Protein AF-A0A6H1Z8Y4-F1 (afdb_monomer_lite)

Secondary structure (DSSP, 8-state):
-----EE-HHHHHHHHHHHHHHS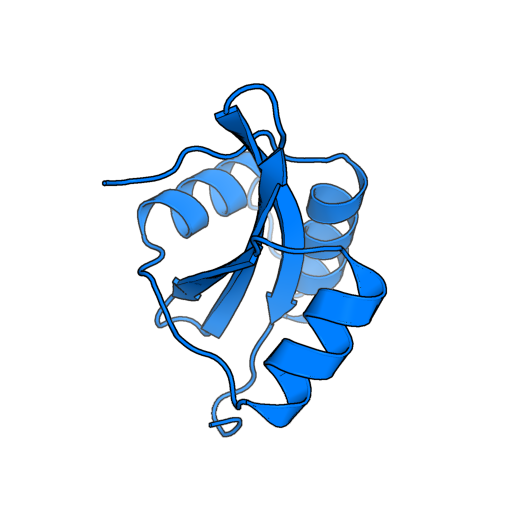TT--S-HHHHHHHHHHH-EEE---HHHHHHHHHHH-S-EEEEE-TTSEEEEEEEPTTS-EEEEEEEE--TT--

pLDDT: mean 85.04, std 10.83, range [42.47, 94.25]

Radius of gyration: 13.18 Å; chains: 1; bounding box: 34×26×37 Å

Structure (mmCIF, N/CA/C/O backbone):
data_AF-A0A6H1Z8Y4-F1
#
_entry.id   AF-A0A6H1Z8Y4-F1
#
loop_
_atom_site.group_PDB
_atom_site.id
_atom_site.type_symbol
_atom_site.label_atom_id
_atom_site.label_alt_id
_atom_site.label_comp_id
_atom_site.label_asym_id
_atom_site.label_entity_id
_atom_site.label_seq_id
_atom_site.pdbx_PDB_ins_code
_atom_site.Cartn_x
_atom_site.Cartn_y
_atom_site.Cartn_z
_atom_site.occupancy
_atom_site.B_iso_or_equiv
_atom_site.auth_seq_id
_atom_site.auth_comp_id
_atom_site.auth_asym_id
_atom_site.auth_atom_id
_atom_site.pdbx_PDB_model_num
ATOM 1 N N . MET A 1 1 ? 0.769 -16.014 -5.716 1.00 49.19 1 MET A N 1
ATOM 2 C CA . MET A 1 1 ? 2.094 -15.584 -5.220 1.00 49.19 1 MET A CA 1
ATOM 3 C C . MET A 1 1 ? 1.877 -14.396 -4.286 1.00 49.19 1 MET A C 1
ATOM 5 O O . MET A 1 1 ? 1.190 -13.467 -4.693 1.00 49.19 1 MET A O 1
ATOM 9 N N . LYS A 1 2 ? 2.326 -14.455 -3.024 1.00 57.22 2 LYS A N 1
ATOM 10 C CA . LYS A 1 2 ? 2.261 -13.295 -2.113 1.00 57.22 2 LYS A CA 1
ATOM 11 C C . LYS A 1 2 ? 3.499 -12.439 -2.370 1.00 57.22 2 LYS A C 1
ATOM 13 O O . LYS A 1 2 ? 4.604 -12.934 -2.177 1.00 57.22 2 LYS A O 1
ATOM 18 N N . LEU A 1 3 ? 3.315 -11.211 -2.849 1.00 64.06 3 LEU A N 1
ATOM 19 C CA . LEU A 1 3 ? 4.417 -10.272 -3.049 1.00 64.06 3 LEU A CA 1
ATOM 20 C C . LEU A 1 3 ? 4.745 -9.595 -1.718 1.00 64.06 3 LEU A C 1
ATOM 22 O O . LEU A 1 3 ? 3.853 -9.075 -1.050 1.00 64.06 3 LEU A O 1
ATOM 26 N N . PHE A 1 4 ? 6.023 -9.604 -1.349 1.00 81.25 4 PHE A N 1
ATOM 27 C CA . PHE A 1 4 ? 6.566 -8.835 -0.232 1.00 81.25 4 PHE A CA 1
ATOM 28 C C . PHE A 1 4 ? 7.369 -7.674 -0.821 1.00 81.25 4 PHE A C 1
ATOM 30 O O . PHE A 1 4 ? 8.564 -7.831 -1.069 1.00 81.25 4 PHE A O 1
ATOM 37 N N . PRO A 1 5 ? 6.717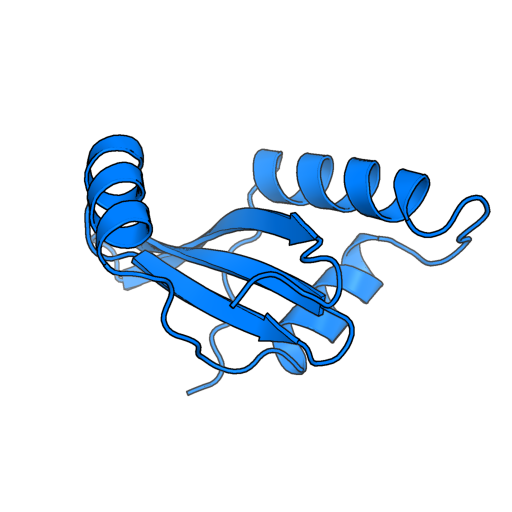 -6.545 -1.151 1.00 88.88 5 PRO A N 1
ATOM 38 C CA . PRO A 1 5 ? 7.408 -5.443 -1.790 1.00 88.88 5 PRO A CA 1
ATOM 39 C C . PRO A 1 5 ? 8.368 -4.758 -0.813 1.00 88.88 5 PRO A C 1
ATOM 41 O O . PRO A 1 5 ? 8.097 -4.651 0.384 1.00 88.88 5 PRO A O 1
ATOM 44 N N . ILE A 1 6 ? 9.451 -4.205 -1.347 1.00 92.19 6 ILE A N 1
ATOM 45 C CA . ILE A 1 6 ? 10.296 -3.241 -0.651 1.00 92.19 6 ILE A CA 1
ATOM 46 C C . ILE A 1 6 ? 9.446 -1.995 -0.389 1.00 92.19 6 ILE A C 1
ATOM 48 O O . ILE A 1 6 ? 8.953 -1.344 -1.316 1.00 92.19 6 ILE A O 1
ATOM 52 N N . ILE A 1 7 ? 9.247 -1.672 0.887 1.00 92.69 7 ILE A N 1
ATOM 53 C CA . ILE A 1 7 ? 8.458 -0.513 1.300 1.00 92.69 7 ILE A CA 1
ATOM 54 C C . ILE A 1 7 ? 9.309 0.739 1.104 1.00 92.69 7 ILE A C 1
ATOM 56 O O . ILE A 1 7 ? 10.316 0.931 1.783 1.00 92.69 7 ILE A O 1
ATOM 60 N N . THR A 1 8 ? 8.910 1.598 0.168 1.00 92.62 8 THR A N 1
ATOM 61 C CA . THR A 1 8 ? 9.585 2.884 -0.029 1.00 92.62 8 THR A CA 1
ATOM 62 C C . THR A 1 8 ? 9.246 3.850 1.107 1.00 92.62 8 THR A C 1
ATOM 64 O O . THR A 1 8 ? 8.144 3.803 1.659 1.00 92.62 8 THR A O 1
ATOM 67 N N . ALA A 1 9 ? 10.165 4.770 1.424 1.00 92.00 9 ALA A N 1
ATOM 68 C CA . ALA A 1 9 ? 9.920 5.823 2.415 1.00 92.00 9 ALA A CA 1
ATOM 69 C C . ALA A 1 9 ? 8.655 6.629 2.074 1.00 92.00 9 ALA A C 1
ATOM 71 O O . ALA A 1 9 ? 7.782 6.807 2.915 1.00 92.00 9 ALA A O 1
ATOM 72 N N . HIS A 1 10 ? 8.485 6.982 0.796 1.00 91.19 10 HIS A N 1
ATOM 73 C CA . HIS A 1 10 ? 7.297 7.685 0.321 1.00 91.19 10 HIS A CA 1
ATOM 74 C C . HIS A 1 10 ? 5.993 6.928 0.619 1.00 91.19 10 HIS A C 1
ATOM 76 O O . HIS A 1 10 ? 5.036 7.515 1.121 1.00 91.19 10 HIS A O 1
ATOM 82 N N . ALA A 1 11 ? 5.940 5.625 0.326 1.00 91.94 11 ALA A N 1
ATOM 83 C CA . ALA A 1 11 ? 4.755 4.813 0.585 1.00 91.94 11 ALA A CA 1
ATOM 84 C C . ALA A 1 11 ? 4.467 4.654 2.085 1.00 91.94 11 ALA A C 1
ATOM 86 O O . ALA A 1 11 ? 3.302 4.663 2.489 1.00 91.94 11 ALA A O 1
ATOM 87 N N . ARG A 1 12 ? 5.515 4.546 2.907 1.00 93.94 12 ARG A N 1
ATOM 88 C CA . ARG A 1 12 ? 5.407 4.513 4.368 1.00 93.94 12 ARG A CA 1
ATOM 89 C C . ARG A 1 12 ? 4.814 5.813 4.911 1.00 93.94 12 ARG A C 1
ATOM 91 O O . ARG A 1 12 ? 3.816 5.758 5.625 1.00 93.94 12 ARG A O 1
ATOM 98 N N . ASP A 1 13 ? 5.355 6.961 4.512 1.00 93.62 13 ASP A N 1
ATOM 99 C CA . ASP A 1 13 ? 4.874 8.278 4.950 1.00 93.62 13 ASP A CA 1
ATOM 100 C C . ASP A 1 13 ? 3.414 8.496 4.533 1.00 93.62 13 ASP A C 1
ATOM 102 O O . ASP A 1 13 ? 2.567 8.939 5.314 1.00 93.62 13 ASP A O 1
ATOM 106 N N . GLN A 1 14 ? 3.088 8.109 3.296 1.00 93.38 14 GLN A N 1
ATOM 107 C CA . GLN A 1 14 ? 1.727 8.126 2.773 1.00 93.38 14 GLN A CA 1
ATOM 108 C C . GLN A 1 14 ? 0.764 7.263 3.588 1.00 93.38 14 GLN A C 1
ATOM 110 O O . GLN A 1 14 ? -0.384 7.676 3.799 1.00 93.38 14 GLN A O 1
ATOM 115 N N . PHE A 1 15 ? 1.197 6.067 3.984 1.00 94.25 15 PHE A N 1
ATOM 116 C CA . PHE A 1 15 ? 0.402 5.163 4.801 1.00 94.25 15 PHE A CA 1
ATOM 117 C C . PHE A 1 15 ? 0.189 5.738 6.196 1.00 94.25 15 PHE A C 1
ATOM 119 O O . PHE A 1 15 ? -0.950 5.805 6.643 1.00 94.25 15 PHE A O 1
ATOM 126 N N . GLU A 1 16 ? 1.245 6.209 6.858 1.00 93.25 16 GLU A N 1
ATOM 127 C CA . GLU A 1 16 ? 1.154 6.758 8.209 1.00 93.25 16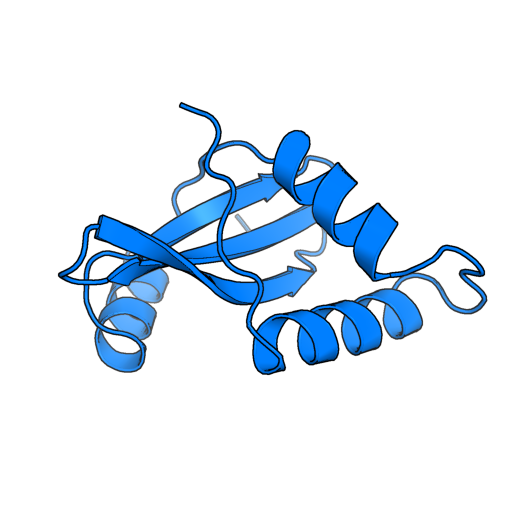 GLU A CA 1
ATOM 128 C C . GLU A 1 16 ? 0.230 7.982 8.262 1.00 93.25 16 GLU A C 1
ATOM 130 O O . GLU A 1 16 ? -0.650 8.058 9.124 1.00 93.25 16 GLU A O 1
ATOM 135 N N . ALA A 1 17 ? 0.359 8.903 7.302 1.00 92.00 17 ALA A N 1
ATOM 136 C CA . ALA A 1 17 ? -0.524 10.061 7.192 1.00 92.00 17 ALA A CA 1
ATOM 137 C C . ALA A 1 17 ? -1.994 9.640 7.015 1.00 92.00 17 ALA A C 1
ATOM 139 O O . ALA A 1 17 ? -2.885 10.132 7.711 1.00 92.00 17 ALA A O 1
ATOM 140 N N . ARG A 1 18 ? -2.263 8.676 6.124 1.00 93.12 18 ARG A N 1
ATOM 141 C CA . ARG A 1 18 ? -3.623 8.162 5.889 1.00 93.12 18 ARG A CA 1
ATOM 142 C C . ARG A 1 18 ? -4.164 7.375 7.077 1.00 93.12 18 ARG A C 1
ATOM 144 O O . ARG A 1 18 ? -5.354 7.467 7.360 1.00 93.12 18 ARG A O 1
ATOM 151 N N . LEU A 1 19 ? -3.316 6.631 7.781 1.00 92.19 19 LEU A N 1
ATOM 152 C CA . LEU A 1 19 ? -3.681 5.866 8.968 1.00 92.19 19 LEU A CA 1
ATOM 153 C C . LEU A 1 19 ? -4.117 6.800 10.096 1.00 92.19 19 LEU A C 1
ATOM 155 O O . LEU A 1 19 ? -5.167 6.568 10.691 1.00 92.19 19 LEU A O 1
ATOM 159 N N . LYS A 1 20 ? -3.353 7.872 10.345 1.00 90.88 20 LYS A N 1
ATOM 160 C CA . LYS A 1 20 ? -3.695 8.905 11.336 1.00 90.88 20 LYS A CA 1
ATOM 161 C C . LYS A 1 20 ? -5.021 9.588 11.007 1.00 90.88 20 LYS A C 1
ATOM 163 O O . LYS A 1 20 ? -5.832 9.784 11.906 1.00 90.88 20 LYS A O 1
ATOM 168 N N . ASN A 1 21 ? -5.261 9.884 9.729 1.00 89.81 21 ASN A N 1
ATOM 169 C CA . ASN A 1 21 ? -6.507 10.510 9.284 1.00 89.81 21 ASN A CA 1
ATOM 170 C C . ASN A 1 21 ? -7.715 9.566 9.389 1.00 89.81 21 ASN A C 1
ATOM 172 O O . ASN A 1 21 ? -8.788 9.989 9.806 1.00 89.81 21 ASN A O 1
ATOM 176 N N . ALA A 1 22 ? -7.558 8.293 9.015 1.00 87.38 22 ALA A N 1
ATOM 177 C CA . ALA A 1 22 ? -8.648 7.318 9.038 1.00 87.38 22 ALA A CA 1
ATOM 178 C C . ALA A 1 22 ? -8.967 6.804 10.453 1.00 87.38 22 ALA A C 1
ATOM 180 O O . ALA A 1 22 ? -10.110 6.455 10.739 1.00 87.38 22 ALA A O 1
ATOM 181 N N . TYR A 1 23 ? -7.962 6.739 11.329 1.00 87.88 23 TYR A N 1
ATOM 182 C CA . TYR A 1 23 ? -8.072 6.209 12.687 1.00 87.88 23 TYR A CA 1
ATOM 183 C C . TYR A 1 23 ? -7.346 7.135 13.677 1.00 87.88 23 TYR A C 1
ATOM 185 O O . TYR A 1 23 ? -6.252 6.800 14.155 1.00 87.88 23 TYR A O 1
ATOM 193 N N . PRO A 1 24 ? -7.932 8.301 14.003 1.00 84.75 24 PRO A N 1
ATOM 194 C CA . PRO A 1 24 ? -7.345 9.218 14.971 1.00 84.75 24 PRO A CA 1
ATOM 195 C C . PRO A 1 24 ? -7.186 8.513 16.325 1.00 84.75 24 PRO A C 1
ATOM 197 O O . PRO A 1 24 ? -8.125 7.923 16.854 1.00 84.75 24 PRO A O 1
ATOM 200 N N . GLY A 1 25 ? -5.967 8.523 16.871 1.00 83.44 25 GLY A N 1
ATOM 201 C CA . GLY A 1 25 ? -5.636 7.833 18.125 1.00 83.44 25 GLY A CA 1
ATOM 202 C C . GLY A 1 25 ? -5.189 6.373 17.977 1.00 83.44 25 GLY A C 1
ATOM 203 O O . GLY A 1 25 ? -4.999 5.692 18.988 1.00 83.44 25 GLY A O 1
ATOM 204 N N . CYS A 1 26 ? -4.981 5.874 16.753 1.00 82.31 26 CYS A N 1
ATOM 205 C CA . CYS A 1 26 ? -4.356 4.570 16.537 1.00 82.31 26 CYS A CA 1
ATOM 206 C C . CYS A 1 26 ? -2.957 4.526 17.181 1.00 82.31 26 CYS A C 1
ATOM 208 O O . CYS A 1 26 ? -2.036 5.200 16.730 1.00 82.31 26 CYS A O 1
ATOM 210 N N . LYS A 1 27 ? -2.792 3.707 18.229 1.00 83.62 27 LYS A N 1
ATOM 211 C CA . LYS A 1 27 ? -1.501 3.471 18.911 1.00 83.62 27 LYS A CA 1
ATOM 212 C C . LYS A 1 27 ? -0.699 2.311 18.310 1.00 83.62 27 LYS A C 1
ATOM 214 O O . LYS A 1 27 ? 0.283 1.872 18.901 1.00 83.62 27 LYS A O 1
ATOM 219 N N . LYS A 1 28 ? -1.162 1.738 17.195 1.00 84.38 28 LYS A N 1
ATOM 220 C CA . LYS A 1 28 ? -0.474 0.612 16.556 1.00 84.38 28 LYS A CA 1
ATOM 221 C C . LYS A 1 28 ? 0.757 1.121 15.824 1.00 84.38 28 LYS A C 1
ATOM 223 O O . LYS A 1 28 ? 0.704 2.164 15.184 1.00 84.38 28 LYS A O 1
ATOM 228 N N . ASP A 1 29 ? 1.817 0.328 15.886 1.00 90.12 29 ASP A N 1
ATOM 229 C CA . ASP A 1 29 ? 3.013 0.530 15.080 1.00 90.12 29 ASP A CA 1
ATOM 230 C C . ASP A 1 29 ? 2.646 0.503 13.577 1.00 90.12 29 ASP A C 1
ATOM 232 O O . ASP A 1 29 ? 2.086 -0.504 13.113 1.00 90.12 29 ASP A O 1
ATOM 236 N N . PRO A 1 30 ? 2.888 1.598 12.826 1.00 88.31 30 PRO A N 1
ATOM 237 C CA . PRO A 1 30 ? 2.504 1.688 11.421 1.00 88.31 30 PRO A CA 1
ATOM 238 C C . PRO A 1 30 ? 3.177 0.628 10.547 1.00 88.31 30 PRO A C 1
ATOM 240 O O . PRO A 1 30 ? 2.515 0.063 9.681 1.00 88.31 30 PRO A O 1
ATOM 243 N N . ASP A 1 31 ? 4.444 0.293 10.799 1.00 90.00 31 ASP A N 1
ATOM 244 C CA . ASP A 1 31 ? 5.179 -0.681 9.984 1.00 90.00 31 ASP A CA 1
ATOM 245 C C . ASP A 1 31 ? 4.597 -2.085 10.138 1.00 90.00 31 ASP A C 1
ATOM 247 O O . ASP A 1 31 ? 4.314 -2.768 9.151 1.00 90.00 31 ASP A O 1
ATOM 251 N N . ARG A 1 32 ? 4.335 -2.504 11.382 1.00 90.31 32 ARG A N 1
ATOM 252 C CA . ARG A 1 32 ? 3.698 -3.795 11.671 1.00 90.31 32 ARG A CA 1
ATOM 253 C C . ARG A 1 32 ? 2.300 -3.883 11.077 1.00 90.31 32 ARG A C 1
ATOM 255 O O . ARG A 1 32 ? 1.890 -4.953 10.626 1.00 90.31 32 ARG A O 1
ATOM 262 N N . LEU A 1 33 ? 1.543 -2.786 11.103 1.00 91.88 33 LEU A N 1
ATOM 263 C CA . LEU A 1 33 ? 0.211 -2.765 10.511 1.00 91.88 33 LEU A CA 1
ATOM 264 C C . LEU A 1 33 ? 0.279 -2.827 8.983 1.00 91.88 33 LEU A C 1
ATOM 266 O O . LEU A 1 33 ? -0.492 -3.576 8.386 1.00 91.88 33 LEU A O 1
ATOM 270 N N . LEU A 1 34 ? 1.204 -2.095 8.365 1.00 91.94 34 LEU A N 1
ATOM 271 C CA . LEU A 1 34 ? 1.415 -2.108 6.921 1.00 91.94 34 LEU A CA 1
ATOM 272 C C . LEU A 1 34 ? 1.825 -3.503 6.428 1.00 91.94 34 LEU A C 1
ATOM 274 O O . LEU A 1 34 ? 1.202 -4.014 5.499 1.00 91.94 34 LEU A O 1
ATOM 278 N N . ASP A 1 35 ? 2.787 -4.159 7.087 1.00 91.12 35 ASP A N 1
ATOM 279 C CA . ASP A 1 35 ? 3.179 -5.543 6.769 1.00 91.12 35 ASP A CA 1
ATOM 280 C C . ASP A 1 35 ? 1.991 -6.510 6.906 1.00 91.12 35 ASP A C 1
ATOM 282 O O . ASP A 1 35 ? 1.725 -7.316 6.010 1.00 91.12 35 ASP A O 1
ATOM 286 N N . LYS A 1 36 ? 1.205 -6.383 7.984 1.00 91.31 36 LYS A N 1
ATOM 287 C CA . LYS A 1 36 ? -0.005 -7.193 8.173 1.00 91.31 36 LYS A CA 1
ATOM 288 C C . LYS A 1 36 ? -1.006 -6.999 7.032 1.00 91.31 36 LYS A C 1
ATOM 290 O O . LYS A 1 36 ? -1.535 -7.991 6.530 1.00 91.31 36 LYS A O 1
ATOM 295 N N . LEU A 1 37 ? -1.276 -5.756 6.636 1.00 92.50 37 LEU A N 1
ATOM 296 C CA . LEU A 1 37 ? -2.225 -5.452 5.565 1.00 92.50 37 LEU A CA 1
ATOM 297 C C . LEU A 1 37 ? -1.728 -5.973 4.215 1.00 92.50 37 LEU A C 1
ATOM 299 O O . LEU A 1 37 ? -2.497 -6.608 3.501 1.00 92.50 37 LEU A O 1
ATOM 303 N N . LEU A 1 38 ? -0.442 -5.802 3.895 1.00 91.88 38 LEU A N 1
ATOM 304 C CA . LEU A 1 38 ? 0.159 -6.348 2.673 1.00 91.88 38 LEU A CA 1
ATOM 305 C C . LEU A 1 38 ? 0.028 -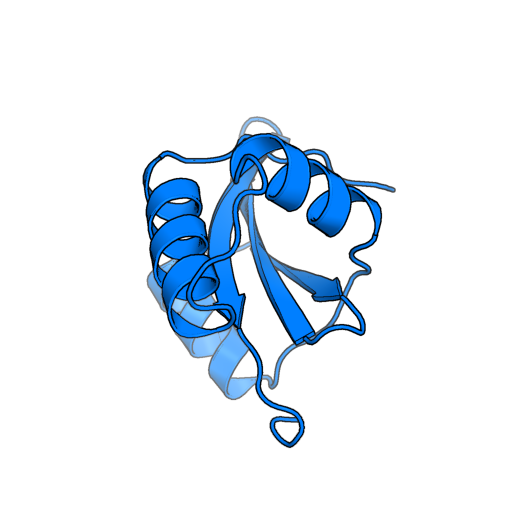7.878 2.601 1.00 91.88 38 LEU A C 1
ATOM 307 O O . LEU A 1 38 ? -0.286 -8.419 1.544 1.00 91.88 38 LEU A O 1
ATOM 311 N N . ARG A 1 39 ? 0.175 -8.591 3.727 1.00 91.00 39 ARG A N 1
ATOM 312 C CA . ARG A 1 39 ? -0.014 -10.058 3.796 1.00 91.00 39 ARG A CA 1
ATOM 313 C C . ARG A 1 39 ? -1.457 -10.521 3.590 1.00 91.00 39 ARG A C 1
ATOM 315 O O . ARG A 1 39 ? -1.663 -11.698 3.259 1.00 91.00 39 ARG A O 1
ATOM 322 N N . GLN A 1 40 ? -2.416 -9.643 3.877 1.00 91.56 40 GLN A N 1
ATOM 323 C CA . GLN A 1 40 ? -3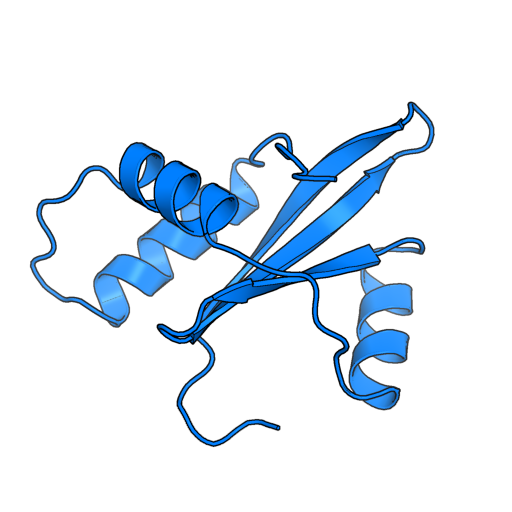.856 -9.864 3.728 1.00 91.56 40 GLN A CA 1
ATOM 324 C C . GLN A 1 40 ? -4.383 -9.366 2.380 1.00 91.56 40 GLN A C 1
ATOM 326 O O . GLN A 1 40 ? -5.475 -9.757 1.976 1.00 91.56 40 GLN A O 1
ATOM 331 N N . ALA A 1 41 ? -3.622 -8.513 1.696 1.00 92.00 41 ALA A N 1
ATOM 332 C CA . ALA A 1 41 ? -4.035 -7.926 0.444 1.00 92.00 41 ALA A CA 1
ATOM 333 C C . ALA A 1 41 ? -4.092 -8.977 -0.672 1.00 92.00 41 ALA A C 1
ATOM 335 O O . ALA A 1 41 ? -3.261 -9.886 -0.755 1.00 92.00 41 ALA A O 1
ATOM 336 N N . TYR A 1 42 ? -5.065 -8.821 -1.559 1.00 90.81 42 TYR A N 1
ATOM 337 C CA . TYR A 1 42 ? -5.252 -9.653 -2.739 1.00 90.81 42 TYR A CA 1
ATOM 338 C C . TYR A 1 42 ? -5.168 -8.806 -4.014 1.00 90.81 42 TYR A C 1
ATOM 340 O O . TYR A 1 42 ? -5.466 -7.606 -3.966 1.00 90.81 42 TYR A O 1
ATOM 348 N N . PRO A 1 43 ? -4.743 -9.395 -5.150 1.00 91.00 43 PRO A N 1
ATOM 349 C CA . PRO A 1 43 ? -4.688 -8.686 -6.422 1.00 91.00 43 PRO A CA 1
ATOM 350 C C . PRO A 1 43 ? -6.055 -8.112 -6.800 1.00 91.00 43 PRO A C 1
ATOM 352 O O . PRO A 1 43 ? -7.085 -8.759 -6.619 1.00 91.00 43 PRO A O 1
ATOM 355 N N . THR A 1 44 ? -6.061 -6.913 -7.363 1.00 88.81 44 THR A N 1
ATOM 356 C CA . THR A 1 44 ? -7.254 -6.269 -7.916 1.00 88.81 44 THR A CA 1
ATOM 357 C C . THR A 1 44 ? -6.906 -5.613 -9.240 1.00 88.81 44 THR A C 1
ATOM 359 O O . THR A 1 44 ? -5.760 -5.241 -9.479 1.00 88.81 44 THR A O 1
ATOM 362 N N . SER A 1 45 ? -7.898 -5.423 -10.100 1.00 82.62 45 SER A N 1
ATOM 363 C CA . SER A 1 45 ? -7.803 -4.450 -11.183 1.00 82.62 45 SER A CA 1
ATOM 364 C C . SER A 1 45 ? -8.269 -3.078 -10.692 1.00 82.62 45 SER A C 1
ATOM 366 O O . SER A 1 45 ? -8.950 -2.956 -9.668 1.00 82.62 45 SER A O 1
ATOM 368 N N . ILE A 1 46 ? -7.879 -2.038 -11.422 1.00 81.12 46 ILE A N 1
ATOM 369 C CA . ILE A 1 46 ? -8.491 -0.709 -11.353 1.00 81.12 46 ILE A CA 1
ATOM 370 C C . ILE A 1 46 ? -9.121 -0.394 -12.710 1.00 81.12 46 ILE A C 1
ATOM 372 O O . ILE A 1 46 ? -8.814 -1.062 -13.700 1.00 81.12 46 ILE A O 1
ATOM 376 N N . ASN A 1 47 ? -9.994 0.616 -12.770 1.00 81.75 47 ASN A N 1
ATOM 377 C CA . ASN A 1 47 ? -10.619 0.992 -14.035 1.00 81.75 47 ASN A CA 1
ATOM 378 C C . ASN A 1 47 ? -9.557 1.339 -15.113 1.00 81.75 47 ASN A C 1
ATOM 380 O O . ASN A 1 47 ? -8.498 1.886 -14.778 1.00 81.75 47 ASN A O 1
ATOM 384 N N . PRO A 1 48 ? -9.812 1.031 -16.402 1.00 77.81 48 PRO A N 1
ATOM 385 C CA . PRO A 1 48 ? -8.818 1.188 -17.468 1.00 77.81 48 PRO A CA 1
ATOM 386 C C . PRO A 1 48 ? -8.271 2.613 -17.609 1.00 77.81 48 PRO A C 1
ATOM 388 O O . PRO A 1 48 ? -7.078 2.798 -17.825 1.00 77.81 48 PRO A O 1
ATOM 391 N N . THR A 1 49 ? -9.110 3.632 -17.416 1.00 83.19 49 THR A N 1
ATOM 392 C CA . THR A 1 49 ? -8.693 5.042 -17.481 1.00 83.19 49 THR A CA 1
ATOM 393 C C . THR A 1 49 ? -7.668 5.382 -16.397 1.00 83.19 49 THR A C 1
ATOM 395 O O . THR A 1 49 ? -6.648 6.016 -16.665 1.00 83.19 49 THR A O 1
ATOM 398 N N . SER A 1 50 ? -7.901 4.924 -15.166 1.00 78.94 50 SER A N 1
ATOM 399 C CA . SER A 1 50 ? -6.971 5.110 -14.048 1.00 78.94 50 SER A CA 1
ATOM 400 C C . SER A 1 50 ? -5.698 4.298 -14.242 1.00 78.94 50 SER A C 1
ATOM 402 O O . SER A 1 50 ? -4.626 4.769 -13.864 1.00 78.94 50 SER A O 1
ATOM 404 N N . LEU A 1 51 ? -5.802 3.110 -14.846 1.00 79.38 51 LEU A N 1
ATOM 405 C CA . LEU A 1 51 ? -4.645 2.303 -15.218 1.00 79.38 51 LEU A CA 1
ATOM 406 C C . LEU A 1 51 ? -3.744 3.068 -16.187 1.00 79.38 51 LEU A C 1
ATOM 408 O O . LEU A 1 51 ? -2.573 3.252 -15.878 1.00 79.38 51 LEU A O 1
ATOM 412 N N . VAL A 1 52 ? -4.296 3.597 -17.284 1.00 80.50 52 VAL A N 1
ATOM 413 C CA . VAL A 1 52 ? -3.541 4.384 -18.274 1.00 80.50 52 VAL A CA 1
ATOM 414 C C . VAL A 1 52 ? -2.864 5.592 -17.624 1.00 80.50 52 VAL A C 1
ATOM 416 O O . VAL A 1 52 ? -1.651 5.754 -17.748 1.00 80.50 52 VAL A O 1
ATOM 419 N N . ASN A 1 53 ? -3.609 6.401 -16.862 1.00 81.44 53 ASN A N 1
ATOM 420 C CA . ASN A 1 53 ? -3.054 7.581 -16.189 1.00 81.44 53 ASN A CA 1
ATOM 421 C C . ASN A 1 53 ? -1.901 7.226 -15.238 1.00 81.44 53 ASN A C 1
ATOM 423 O O . ASN A 1 53 ? -0.908 7.951 -15.151 1.00 81.44 53 ASN A O 1
ATOM 427 N N . ARG A 1 54 ? -2.006 6.102 -14.520 1.00 76.00 54 ARG A N 1
ATOM 428 C CA . ARG A 1 54 ? -0.953 5.655 -13.600 1.00 76.00 54 ARG A CA 1
ATOM 429 C C . ARG A 1 54 ? 0.231 5.033 -14.311 1.00 76.00 54 ARG A C 1
ATOM 431 O O . ARG A 1 54 ? 1.354 5.283 -13.887 1.00 76.00 54 ARG A O 1
ATOM 438 N N . THR A 1 55 ? 0.006 4.288 -15.386 1.00 78.50 55 THR A N 1
ATOM 439 C CA . THR A 1 55 ? 1.076 3.772 -16.239 1.00 78.50 55 THR A CA 1
ATOM 440 C C . THR A 1 55 ? 1.896 4.914 -16.829 1.00 78.50 55 THR A C 1
ATOM 442 O O . THR A 1 55 ? 3.120 4.860 -16.780 1.00 78.50 55 THR A O 1
ATOM 445 N N . LEU A 1 56 ? 1.251 5.992 -17.285 1.00 80.69 56 LEU A N 1
ATOM 446 C CA . LEU A 1 56 ? 1.953 7.190 -17.755 1.00 80.69 56 LEU A CA 1
ATOM 447 C C . LEU A 1 56 ? 2.778 7.860 -16.646 1.00 80.69 56 LEU A C 1
ATOM 449 O O . LEU A 1 56 ? 3.866 8.362 -16.906 1.00 80.69 56 LEU A O 1
ATOM 453 N N . LYS A 1 57 ? 2.281 7.856 -15.404 1.00 79.38 57 LYS A N 1
ATOM 454 C CA . LYS A 1 57 ? 2.945 8.511 -14.267 1.00 79.38 57 LYS A CA 1
ATOM 455 C C . LYS A 1 57 ? 4.088 7.694 -13.653 1.00 79.38 57 LYS A C 1
ATOM 457 O O . LYS A 1 57 ? 5.060 8.276 -13.182 1.00 79.38 57 LYS A O 1
ATOM 462 N N . HIS A 1 58 ? 3.952 6.371 -13.592 1.00 73.62 58 HIS A N 1
ATOM 463 C CA . HIS A 1 58 ? 4.851 5.492 -12.830 1.00 73.62 58 HIS A CA 1
ATOM 464 C C . HIS A 1 58 ? 5.631 4.488 -13.699 1.00 73.62 58 HIS A C 1
ATOM 466 O O . HIS A 1 58 ? 6.557 3.840 -13.197 1.00 73.62 58 HIS A O 1
ATOM 472 N N . GLY A 1 59 ? 5.312 4.398 -14.992 1.00 74.44 59 GLY A N 1
ATOM 473 C CA . GLY A 1 59 ? 5.808 3.365 -15.902 1.00 74.44 59 GLY A CA 1
ATOM 474 C C . GLY A 1 59 ? 5.019 2.059 -15.775 1.00 74.44 59 GLY A C 1
ATOM 475 O O . GLY A 1 59 ? 4.261 1.876 -14.827 1.00 74.44 59 GLY A O 1
ATOM 476 N N . TYR A 1 60 ? 5.176 1.160 -16.744 1.00 72.56 60 TYR A N 1
ATOM 477 C CA . TYR A 1 60 ? 4.657 -0.214 -16.713 1.00 72.56 60 TYR A CA 1
ATOM 478 C C . TYR A 1 60 ? 5.814 -1.183 -16.408 1.00 72.56 60 TYR A C 1
ATOM 480 O O . TYR A 1 60 ? 6.915 -0.899 -16.880 1.00 72.56 60 TYR A O 1
ATOM 488 N N . PRO A 1 61 ? 5.599 -2.314 -15.704 1.00 76.56 61 PRO A N 1
ATOM 489 C CA . PRO A 1 61 ? 4.346 -2.817 -15.124 1.00 76.56 61 PRO A CA 1
ATOM 490 C C . PRO A 1 61 ? 4.034 -2.300 -13.707 1.00 76.56 61 PRO A C 1
ATOM 492 O O . PRO A 1 61 ? 4.915 -2.071 -12.881 1.00 76.56 61 PRO A O 1
ATOM 495 N N . VAL A 1 62 ? 2.735 -2.151 -13.413 1.00 85.50 62 VAL A N 1
ATOM 496 C CA . VAL A 1 62 ? 2.221 -1.796 -12.078 1.00 85.50 62 VAL A CA 1
ATOM 497 C C . VAL A 1 62 ? 1.137 -2.781 -11.667 1.00 85.50 62 VAL A C 1
ATOM 499 O O . VAL A 1 62 ? 0.193 -3.031 -12.416 1.00 85.50 62 VAL A O 1
ATOM 502 N N . MET A 1 63 ? 1.253 -3.299 -10.451 1.00 89.25 63 MET A N 1
ATOM 503 C CA . MET A 1 63 ? 0.312 -4.225 -9.840 1.00 89.25 63 MET A CA 1
ATOM 504 C C . MET A 1 63 ? -0.484 -3.537 -8.738 1.00 89.25 63 MET A C 1
ATOM 506 O O . MET A 1 63 ? 0.036 -2.709 -7.985 1.00 89.25 63 MET A O 1
ATOM 510 N N . TYR A 1 64 ? -1.751 -3.920 -8.617 1.00 89.88 64 TYR A N 1
ATOM 511 C CA . TYR A 1 64 ? -2.664 -3.358 -7.634 1.00 89.88 64 TYR A CA 1
ATOM 512 C C . TYR A 1 64 ? -3.130 -4.451 -6.694 1.00 89.88 64 TYR A C 1
ATOM 514 O O . TYR A 1 64 ? -3.590 -5.510 -7.117 1.00 89.88 64 TYR A O 1
ATOM 522 N N . TYR A 1 65 ? -3.033 -4.162 -5.406 1.00 91.44 65 TYR A N 1
ATOM 523 C CA . TYR A 1 65 ? -3.510 -5.027 -4.345 1.00 91.44 65 TYR A CA 1
ATOM 524 C C . TYR A 1 65 ? -4.476 -4.248 -3.474 1.00 91.44 65 TYR A C 1
ATOM 526 O O . TYR A 1 65 ? -4.327 -3.038 -3.297 1.00 91.44 65 TYR A O 1
ATOM 534 N N . ARG A 1 66 ? -5.473 -4.928 -2.923 1.00 92.00 66 ARG A N 1
ATOM 535 C CA . ARG A 1 66 ? -6.411 -4.323 -1.983 1.00 92.00 66 ARG A CA 1
ATOM 536 C C . ARG A 1 66 ? -6.714 -5.244 -0.822 1.00 92.00 66 ARG A C 1
ATOM 538 O O . ARG A 1 66 ? -6.522 -6.451 -0.913 1.00 92.00 66 ARG A O 1
ATOM 545 N N . THR A 1 67 ? -7.230 -4.664 0.243 1.00 91.81 67 THR A N 1
ATOM 546 C CA . THR A 1 67 ? -7.784 -5.378 1.392 1.00 91.81 67 THR A CA 1
ATOM 547 C C . THR A 1 67 ? -9.277 -5.085 1.524 1.00 91.81 67 THR A C 1
ATOM 549 O O . THR A 1 67 ? -9.782 -4.082 1.006 1.00 91.81 67 THR A O 1
ATOM 552 N N . ASP A 1 68 ? -9.999 -5.944 2.243 1.00 88.62 68 ASP A N 1
ATOM 553 C CA . ASP A 1 68 ? -11.444 -5.774 2.469 1.00 88.62 68 ASP A CA 1
ATOM 554 C C . ASP A 1 68 ? -11.772 -4.575 3.360 1.00 88.62 68 ASP A C 1
ATOM 556 O O . ASP A 1 68 ? -12.835 -3.964 3.236 1.00 88.62 68 ASP A O 1
ATOM 560 N N . ASP A 1 69 ? -10.839 -4.188 4.230 1.00 85.06 69 ASP A N 1
ATOM 561 C CA . ASP A 1 69 ? -10.951 -2.978 5.038 1.00 85.06 69 ASP A CA 1
ATOM 562 C C . ASP A 1 69 ? -10.680 -1.699 4.228 1.00 85.06 69 ASP A C 1
ATOM 564 O O . ASP A 1 69 ? -10.851 -0.607 4.763 1.00 85.06 69 ASP A O 1
ATOM 568 N N . GLY A 1 70 ? -10.380 -1.813 2.928 1.00 89.19 70 GLY A N 1
ATOM 569 C CA . GLY A 1 70 ? -10.357 -0.713 1.965 1.00 89.19 70 GLY A CA 1
ATOM 570 C C . GLY A 1 70 ? -9.018 0.016 1.873 1.00 89.19 70 GLY A C 1
ATOM 571 O O . GLY A 1 70 ? -8.990 1.229 1.652 1.00 89.19 70 GLY A O 1
ATOM 572 N N . TRP A 1 71 ? -7.907 -0.700 2.028 1.00 92.75 71 TRP A N 1
ATOM 573 C CA . TRP A 1 71 ? -6.597 -0.206 1.611 1.00 92.75 71 TRP A CA 1
ATOM 574 C C . TRP A 1 71 ? -6.295 -0.653 0.188 1.00 92.75 71 TRP A C 1
ATOM 576 O O . TRP A 1 71 ? -6.647 -1.765 -0.202 1.00 92.75 71 TRP A O 1
ATOM 586 N N . ARG A 1 72 ? -5.636 0.216 -0.583 1.00 92.44 72 ARG A N 1
ATOM 587 C CA . ARG A 1 72 ? -5.045 -0.112 -1.882 1.00 92.44 72 ARG A CA 1
ATOM 588 C C . ARG A 1 72 ? -3.540 0.063 -1.815 1.00 92.44 72 ARG A C 1
ATOM 590 O O . ARG A 1 72 ? -3.051 1.070 -1.307 1.00 92.44 72 ARG A O 1
ATOM 597 N N . PHE A 1 73 ? -2.828 -0.879 -2.404 1.00 92.56 73 PHE A N 1
ATOM 598 C CA . PHE A 1 73 ? -1.385 -0.871 -2.545 1.00 92.56 73 PHE A CA 1
ATOM 599 C C . PHE A 1 73 ? -1.041 -0.911 -4.024 1.00 92.56 73 PHE A C 1
ATOM 601 O O . PHE A 1 73 ? -1.575 -1.730 -4.775 1.00 92.56 73 PHE A O 1
ATOM 608 N N . VAL A 1 74 ? -0.152 -0.014 -4.428 1.00 91.44 74 VAL A N 1
ATOM 609 C CA . VAL A 1 74 ? 0.362 0.061 -5.791 1.00 91.44 74 VAL A CA 1
ATOM 610 C C . VAL A 1 74 ? 1.816 -0.366 -5.749 1.00 91.44 74 VAL A C 1
ATOM 612 O O . VAL A 1 74 ? 2.641 0.277 -5.092 1.00 91.44 74 VAL A O 1
ATOM 615 N N . ILE A 1 75 ? 2.109 -1.470 -6.422 1.00 91.94 75 ILE A N 1
ATOM 616 C CA . ILE A 1 75 ? 3.426 -2.093 -6.436 1.00 91.94 75 ILE A CA 1
ATOM 617 C C . ILE A 1 75 ? 3.974 -1.994 -7.851 1.00 91.94 75 ILE A C 1
ATOM 619 O O . ILE A 1 75 ? 3.309 -2.391 -8.804 1.00 91.94 75 ILE A O 1
ATOM 623 N N . LYS A 1 76 ? 5.183 -1.462 -7.981 1.00 90.12 76 LYS A N 1
ATOM 624 C CA . LYS A 1 76 ? 5.926 -1.449 -9.236 1.00 90.12 76 LYS A CA 1
ATOM 625 C C . LYS A 1 76 ? 6.948 -2.577 -9.216 1.00 90.12 76 LYS A C 1
ATOM 627 O O . LYS A 1 76 ? 7.640 -2.737 -8.213 1.00 90.12 76 LYS A O 1
ATOM 632 N N . GLU A 1 77 ? 7.021 -3.336 -10.297 1.00 89.25 77 GLU A N 1
ATOM 633 C CA . GLU A 1 77 ? 8.135 -4.250 -10.539 1.00 89.25 77 GLU A CA 1
ATOM 634 C C . GLU A 1 77 ? 9.220 -3.487 -11.299 1.00 89.25 77 GLU A C 1
ATOM 636 O O . GLU A 1 77 ? 8.926 -2.742 -12.236 1.00 89.25 77 GLU A O 1
ATOM 641 N N . GLU A 1 78 ? 10.448 -3.599 -10.821 1.00 87.56 78 GLU A N 1
ATOM 642 C CA . GLU A 1 78 ? 11.629 -2.996 -11.426 1.00 87.56 78 GLU A CA 1
ATOM 643 C C . GLU A 1 78 ? 12.319 -4.014 -12.343 1.00 87.56 78 GLU A C 1
ATOM 645 O O . GLU A 1 78 ? 12.090 -5.219 -12.234 1.00 87.56 78 GLU A O 1
ATOM 650 N N . ASP A 1 79 ? 13.205 -3.540 -13.220 1.00 85.88 79 ASP A N 1
ATOM 651 C CA . ASP A 1 79 ? 13.884 -4.382 -14.219 1.00 85.88 79 ASP A CA 1
ATOM 652 C C . ASP A 1 79 ? 14.751 -5.497 -13.600 1.00 85.88 79 ASP A C 1
ATOM 654 O O . ASP A 1 79 ? 15.041 -6.501 -14.247 1.00 85.88 79 ASP A O 1
ATOM 658 N N . ASP A 1 80 ? 15.156 -5.338 -12.336 1.00 86.88 80 ASP A N 1
ATOM 659 C CA . ASP A 1 80 ? 15.901 -6.337 -11.560 1.00 86.88 80 ASP A CA 1
ATOM 660 C C . ASP A 1 80 ? 15.004 -7.424 -10.930 1.00 86.88 80 ASP A C 1
ATOM 662 O O . ASP A 1 80 ? 15.491 -8.283 -10.191 1.00 86.88 80 ASP A O 1
ATOM 666 N N . GLY A 1 81 ? 13.694 -7.391 -11.201 1.00 84.31 81 GLY A N 1
ATOM 667 C CA . GLY A 1 81 ? 12.689 -8.290 -10.630 1.00 84.31 81 GLY A CA 1
ATOM 668 C C . GLY A 1 81 ? 12.281 -7.934 -9.198 1.00 84.31 81 GLY A C 1
ATOM 669 O O . GLY A 1 81 ? 11.477 -8.645 -8.583 1.00 84.31 81 GLY A O 1
ATOM 670 N N . SER A 1 82 ? 12.809 -6.846 -8.626 1.00 88.12 82 SER A N 1
ATOM 671 C CA . SER A 1 82 ? 12.377 -6.370 -7.316 1.00 88.12 82 SER A CA 1
ATOM 672 C C . SER A 1 82 ? 11.012 -5.688 -7.405 1.00 88.12 82 SER A C 1
ATOM 674 O O . SER A 1 82 ? 10.683 -4.984 -8.355 1.00 88.12 82 SER A O 1
ATOM 676 N N . CYS A 1 83 ? 10.187 -5.889 -6.381 1.00 90.38 83 CYS A N 1
ATOM 677 C CA . CYS A 1 83 ? 8.889 -5.234 -6.265 1.00 90.38 83 CYS A CA 1
ATOM 678 C C . CYS A 1 83 ? 8.979 -4.108 -5.238 1.00 90.38 83 CYS A C 1
ATOM 680 O O . CYS A 1 83 ? 9.369 -4.355 -4.098 1.00 90.38 83 CYS A O 1
ATOM 682 N N . LYS A 1 84 ? 8.568 -2.889 -5.591 1.00 92.31 84 LYS A N 1
ATOM 683 C CA . LYS A 1 84 ? 8.543 -1.729 -4.689 1.00 92.31 84 LYS A CA 1
ATOM 684 C C . LYS A 1 84 ? 7.127 -1.238 -4.458 1.00 92.31 84 LYS A C 1
ATOM 686 O O . LYS A 1 84 ? 6.363 -1.030 -5.398 1.00 92.31 84 LYS A O 1
ATOM 691 N N . LEU A 1 85 ? 6.786 -0.991 -3.197 1.00 93.00 85 LEU A N 1
ATOM 692 C CA . LEU A 1 85 ? 5.536 -0.332 -2.842 1.00 93.00 85 LEU A CA 1
ATOM 693 C C . LEU A 1 85 ? 5.701 1.167 -3.088 1.00 93.00 85 LEU A C 1
ATOM 695 O O . LEU A 1 85 ? 6.448 1.832 -2.370 1.00 93.00 85 LEU A O 1
ATOM 699 N N . ILE A 1 86 ? 5.010 1.690 -4.098 1.00 91.38 86 ILE A N 1
ATOM 700 C CA . ILE A 1 86 ? 5.156 3.083 -4.543 1.00 91.38 86 ILE A CA 1
ATOM 701 C C . ILE A 1 86 ? 4.009 3.981 -4.084 1.00 91.38 86 ILE A C 1
ATOM 703 O O . ILE A 1 86 ? 4.166 5.198 -4.023 1.00 91.38 86 ILE A O 1
ATOM 707 N N . THR A 1 87 ? 2.838 3.420 -3.775 1.00 91.25 87 THR A N 1
ATOM 708 C CA . THR A 1 87 ? 1.685 4.208 -3.317 1.00 91.25 87 THR A CA 1
ATOM 709 C C . THR A 1 87 ? 0.796 3.385 -2.399 1.00 91.25 87 THR A C 1
ATOM 711 O O . THR A 1 87 ? 0.546 2.204 -2.656 1.00 91.25 87 THR A O 1
ATOM 714 N N . VAL A 1 88 ? 0.289 4.036 -1.350 1.00 92.75 88 VAL A N 1
ATOM 715 C CA . VAL A 1 88 ? -0.711 3.472 -0.439 1.00 92.75 88 VAL A CA 1
ATOM 716 C C . VAL A 1 88 ? -1.924 4.388 -0.383 1.00 92.75 88 VAL A C 1
ATOM 718 O O . VAL A 1 88 ? -1.801 5.594 -0.169 1.00 92.75 88 VAL A O 1
ATOM 721 N N . GLU A 1 89 ? -3.108 3.817 -0.570 1.00 91.69 89 GLU A N 1
ATOM 722 C CA . GLU A 1 89 ? -4.363 4.559 -0.676 1.00 91.69 89 GLU A CA 1
ATOM 723 C C . GLU A 1 89 ? -5.408 4.003 0.277 1.00 91.69 89 GLU A C 1
ATOM 725 O O . GLU A 1 89 ? -5.442 2.806 0.563 1.00 91.69 89 GLU A O 1
ATOM 730 N N . ARG A 1 90 ? -6.303 4.883 0.725 1.00 90.50 90 ARG A N 1
ATOM 731 C CA . ARG A 1 90 ? -7.502 4.501 1.458 1.00 90.50 90 ARG A CA 1
ATOM 732 C C . ARG A 1 90 ? -8.687 4.656 0.515 1.00 90.50 90 ARG A C 1
ATOM 734 O O . ARG A 1 90 ? -9.025 5.777 0.158 1.00 90.50 90 ARG A O 1
ATOM 741 N N . ILE A 1 91 ? -9.286 3.541 0.115 1.00 84.94 91 ILE A N 1
ATOM 742 C CA . ILE A 1 91 ? -10.508 3.521 -0.689 1.00 84.94 91 ILE A CA 1
ATOM 743 C C . ILE A 1 91 ? -11.693 3.562 0.280 1.00 84.94 91 ILE A C 1
ATOM 745 O O . ILE A 1 91 ? -11.873 2.643 1.085 1.00 84.94 91 ILE A O 1
ATOM 749 N N . CYS A 1 92 ? -12.504 4.614 0.227 1.00 65.25 92 CYS A N 1
ATOM 750 C CA . CYS A 1 92 ? -13.780 4.636 0.941 1.00 65.25 92 CYS A CA 1
ATOM 751 C C . CYS A 1 92 ? -14.765 3.678 0.246 1.00 65.25 92 CYS A C 1
ATOM 753 O O . CYS A 1 92 ? -14.744 3.545 -0.977 1.00 65.25 92 CYS A O 1
ATOM 755 N N . LYS A 1 93 ? -15.627 2.980 1.003 1.00 54.38 93 LYS A N 1
ATOM 756 C CA . LYS A 1 93 ? -16.661 2.108 0.410 1.00 54.38 93 LYS A CA 1
ATOM 757 C C . LYS A 1 93 ? -17.506 2.932 -0.575 1.00 54.38 93 LYS A C 1
ATOM 759 O O . LYS A 1 93 ? -18.198 3.844 -0.139 1.00 54.38 93 LYS A O 1
ATOM 764 N N . GLY A 1 94 ? -17.435 2.615 -1.870 1.00 51.84 94 GLY A N 1
ATOM 765 C CA . GLY A 1 94 ? -18.194 3.298 -2.926 1.00 51.84 94 GLY A CA 1
ATOM 766 C C . GLY A 1 94 ? -17.432 3.517 -4.237 1.00 51.84 94 GLY A C 1
ATOM 767 O O . GLY A 1 94 ? -18.068 3.665 -5.272 1.00 51.84 94 GLY A O 1
ATOM 768 N N . GLU A 1 95 ? -16.097 3.484 -4.224 1.00 49.34 95 GLU A N 1
ATOM 769 C CA . GLU A 1 95 ? -15.293 3.595 -5.449 1.00 49.34 95 GLU A CA 1
ATOM 770 C C . GLU A 1 95 ? -15.031 2.206 -6.058 1.00 49.34 95 GLU A C 1
ATOM 772 O O . GLU A 1 95 ? -14.066 1.526 -5.691 1.00 49.34 95 GLU A O 1
ATOM 777 N N . ASN A 1 96 ? -15.918 1.779 -6.962 1.00 42.47 96 ASN A N 1
ATOM 778 C CA . ASN A 1 96 ? -15.657 0.728 -7.954 1.00 42.47 96 ASN A CA 1
ATOM 779 C C . ASN A 1 96 ? -15.431 1.380 -9.320 1.00 42.47 96 ASN A C 1
ATOM 781 O O . ASN A 1 96 ? -16.302 2.180 -9.722 1.00 42.47 96 ASN A O 1
#

Foldseek 3Di:
DQADAAEDPQALVQQVVVCCVVDPPPPDDSVVVVSVQSRQWDWDDDDPVVVVVVCVVPNDDWTWIAHPQAKIWIWHQDPVRGIHGDHIDGGDPPHD

Organism: NCBI:txid1070528

Sequence (96 aa):
MKLFPIITAHARDQFEARLKNAYPGCKKDPDRLLDKLLRQAYPTSINPTSLVNRTLKHGYPVMYYRTDDGWRFVIKEEDDGSCKLITVERICKGEN

=== Feature glossary ===
A reading guide for the features in this record.

Start from the sequence.

  · Sequence gives the chain of amino acids in standard one-letter code (A=alanine, C=cysteine, …, Y=tyrosine), read N→C. It is the only feature that is directly encoded by the gene; all structural features are derived from the folded form of this sequence.

Fold it, and you get atomic coordinates and the backbone conformation that goes with them.

  · The mmCIF table is the protein's shape written out atom by atom. For each backbone N, Cα, C, and carbonyl O, it records an (x, y, z) coordinate triple in Å plus the residue type, chain letter, and residue number.

  · Backbone dihedral angles. Every residue except chain termini has a φ (preceding-C → N → Cα → C) and a ψ (N → Cα → C → next-N). They are reported in degrees following the IUPAC sign convention. Secondary structure is essentially a statement about which (φ, ψ) basin each residue occupies.

  · DSSP 8-state secondary structure assigns each residue one of H (α-helix), G (3₁₀-helix), I (π-helix), E (extended β-strand), B (isolated β-bridge), T (hydrogen-bonded turn), S (bend), or '-' (coil). The assignment is computed from backbone hydrogen-bond geometry via the Kabsch–Sander algorithm.

  · P-SEA three-state annotation labels each residue as helix, strand, or coil based purely on the geometry of the Cα trace. It serves as a fallback when the full backbone (and thus DSSP) is unavai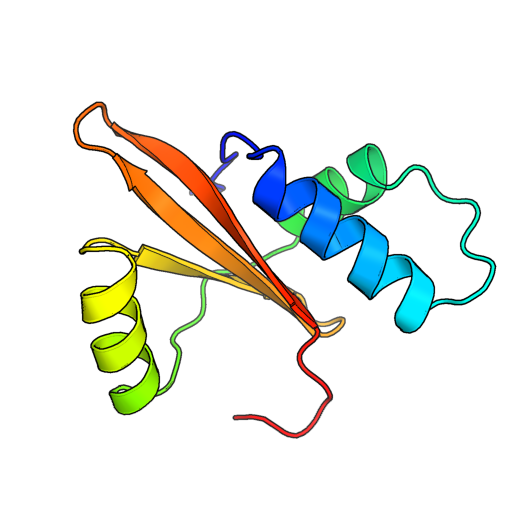lable.

Summarize the fold with a handful of shape descriptors and a per-residue structural alphabet.

  · Radius of gyration (Rg) is the root-mean-square distance of Cα atoms from their centroid — a single number for overall size and compactness. A globular domain of N residues has Rg ≈ 2.2·N^0.38 Å; an extended or disordered chain has a much larger Rg. The Cα contact count is the number of residue pairs whose Cα atoms are within 8 Å and are more than four positions apart in sequence — a standard proxy for tertiary packing density. The bounding box is the smallest axis-aligned box enclosing all Cα atoms.

  · Foldseek's 3Di representation compresses backbone geometry into a per-residue letter drawn from a learned twenty-state alphabet. It captures the tertiary interaction pattern around each residue — which residues are packed against it in space, regardless of where they are in sequence.

  · Accessible surface area quantifies burial. A residue with SASA near zero is packed into the hydrophobic core; one with SASA >100 Å² sits on the surface. Computed here via the Shrake–Rupley numerical algorithm with a 1.4 Å probe.

Ask how reliable the model is.

  · For AlphaFold models, the B-factor field carries pLDDT — the model's own estimate of local accuracy on a 0–100 scale. Regions with pLDDT<50 should be treated as essentially unmodeled; they often correspond to intrinsically disordered segments.

  · For experimental (PDB) structures, the B-factor (temperature factor) quantifies the positional spread of each atom in the crystal — a combination of thermal vibration and static disorder — in units of Å². High B-factors mark flexible loops or poorly resolved regions; low B-factors mark the rigid, well-ordered core.

  · PAE(i, j) answers: if I align the predicted and true structures on residue i, how far off (in Å) do I expect residue j to be? A block-diagonal PAE matrix with low values on the blocks and high values off-diagonal is the signature of a multi-domain protein with confidently predicted domains but uncertain inter-domain orientation.

Place it in context: what it resembles, what it is annotated as, and how it looks.

  · Structural nearest neighbors (via Foldseek easy-search vs the PDB). Reported per hit: target PDB id, E-value, and alignment TM-score. A TM-score above ~0.5 is the conventional threshold for 'same fold'.

  · Functional annotations link the protein to curated databases. InterPro entries identify conserved domains and families by matching the sequence against member-database signatures (Pfam, PROSITE, CDD, …). Gene Ontology (GO) terms describe molecular function, biological process, and cellular component in a controlled vocabulary. CATH places the structure in a hierarchical fold classification (Class/Architecture/Topology/Homologous-superfamily). The organism is the source species.

  · Plot images: a contact map (which residues are close in 3D, as an N×N binary image), a Ramachandran scatter (backbone torsion angles, revealing secondary-structure composition at a glance), and — for AlphaFold structures — a PAE heatmap (pairwise prediction confidence).

  · Structure images are PyMOL renders from six orthogonal camera directions. Cartoon representation draws helices as coils and strands as arrows; sticks shows the backbone as bonds; surface shows the solvent-excluded envelope. Rainbow coloring maps sequence position to hue (blue→red, N→C); chain coloring assigns a distinct color per polypeptide.